Protein AF-A0A327ZLW8-F1 (afdb_monomer_lite)

Secondary structure (DSSP, 8-state):
--SSHHHHHHHHHHHHHTGGG-EEEEEE-SSS-EEEEEEETTEEEEE-SS-BSSHHHHHHHHHHHHHHHTT------------

Structure (mmCIF, N/CA/C/O backbone):
data_AF-A0A327ZLW8-F1
#
_entry.id   AF-A0A327ZLW8-F1
#
loop_
_atom_site.group_PDB
_atom_site.id
_atom_site.type_symbol
_atom_site.label_atom_id
_atom_site.label_alt_id
_atom_site.label_comp_id
_atom_site.label_asym_id
_atom_site.label_entity_id
_atom_site.label_seq_id
_atom_site.pdbx_PDB_ins_code
_atom_site.Cartn_x
_atom_site.Cartn_y
_atom_site.Cartn_z
_atom_site.occupancy
_atom_site.B_iso_or_equiv
_atom_site.auth_seq_id
_atom_site.auth_comp_id
_atom_site.auth_asym_id
_atom_site.auth_atom_id
_atom_site.pdbx_PDB_model_num
ATOM 1 N N . MET A 1 1 ? 12.432 2.819 -3.567 1.00 77.69 1 MET A N 1
ATOM 2 C CA . MET A 1 1 ? 12.673 3.437 -4.889 1.00 77.69 1 MET A CA 1
ATOM 3 C C . MET A 1 1 ? 12.888 2.298 -5.869 1.00 77.69 1 MET A C 1
ATOM 5 O O . MET A 1 1 ? 13.573 1.357 -5.489 1.00 77.69 1 MET A O 1
ATOM 9 N N . PHE A 1 2 ? 12.247 2.323 -7.038 1.00 85.62 2 PHE A N 1
ATOM 10 C CA . PHE A 1 2 ? 12.396 1.266 -8.047 1.00 85.62 2 PHE A CA 1
ATOM 11 C C . PHE A 1 2 ? 13.630 1.537 -8.923 1.00 85.62 2 PHE A C 1
ATOM 13 O O . PHE A 1 2 ? 13.944 2.710 -9.132 1.00 85.62 2 PHE A O 1
ATOM 20 N N . PRO A 1 3 ? 14.333 0.493 -9.399 1.00 90.31 3 PRO A N 1
ATOM 21 C CA . PRO A 1 3 ? 15.563 0.649 -10.180 1.00 90.31 3 PRO A CA 1
ATOM 22 C C . PRO A 1 3 ? 15.319 1.249 -11.571 1.00 90.31 3 PRO A C 1
ATOM 24 O O . PRO A 1 3 ? 16.165 1.980 -12.077 1.00 90.31 3 PRO A O 1
ATOM 27 N N . ASP A 1 4 ? 14.154 0.984 -12.162 1.00 89.62 4 ASP A N 1
ATOM 28 C CA . ASP A 1 4 ? 13.758 1.458 -13.485 1.00 89.62 4 ASP A CA 1
ATOM 29 C C . ASP A 1 4 ? 12.222 1.559 -13.604 1.00 89.62 4 ASP A C 1
ATOM 31 O O . ASP A 1 4 ? 11.466 1.279 -12.661 1.00 89.62 4 ASP A O 1
ATOM 35 N N . ILE A 1 5 ? 11.756 2.022 -14.768 1.00 88.88 5 ILE A N 1
ATOM 36 C CA . ILE A 1 5 ? 10.330 2.214 -15.051 1.00 88.88 5 ILE A CA 1
ATOM 37 C C . ILE A 1 5 ? 9.570 0.889 -15.186 1.00 88.88 5 ILE A C 1
ATOM 39 O O . ILE A 1 5 ? 8.396 0.833 -14.817 1.00 88.88 5 ILE A O 1
ATOM 43 N N . ASP A 1 6 ? 10.221 -0.174 -15.656 1.00 90.88 6 ASP A N 1
ATOM 44 C CA . ASP A 1 6 ? 9.588 -1.476 -15.861 1.00 90.88 6 ASP A CA 1
ATOM 45 C C . ASP A 1 6 ? 9.342 -2.174 -14.526 1.00 90.88 6 ASP A C 1
ATOM 47 O O . ASP A 1 6 ? 8.245 -2.679 -14.290 1.00 90.88 6 ASP A O 1
ATOM 51 N N . ALA A 1 7 ? 10.295 -2.093 -13.598 1.00 91.38 7 ALA A N 1
ATOM 52 C CA . ALA A 1 7 ? 10.148 -2.534 -12.219 1.00 91.38 7 ALA A CA 1
ATOM 53 C C . ALA A 1 7 ? 9.037 -1.758 -11.496 1.00 91.38 7 ALA A C 1
ATOM 55 O O . ALA A 1 7 ? 8.228 -2.351 -10.782 1.00 91.38 7 ALA A O 1
ATOM 56 N N . CYS A 1 8 ? 8.947 -0.441 -11.717 1.00 90.38 8 CYS A N 1
ATOM 57 C CA . CYS A 1 8 ? 7.861 0.380 -11.177 1.00 90.38 8 CYS A CA 1
ATOM 58 C C . CYS A 1 8 ? 6.494 -0.053 -11.736 1.00 90.38 8 CYS A C 1
ATOM 60 O O . CYS A 1 8 ? 5.536 -0.246 -10.986 1.00 90.38 8 CYS A O 1
ATOM 62 N N . ARG A 1 9 ? 6.406 -0.271 -13.055 1.00 91.62 9 ARG A N 1
ATOM 63 C CA . ARG A 1 9 ? 5.182 -0.719 -13.731 1.00 91.62 9 ARG A CA 1
ATOM 64 C C . ARG A 1 9 ? 4.773 -2.125 -13.292 1.00 91.62 9 ARG A C 1
ATOM 66 O O . ARG A 1 9 ? 3.587 -2.372 -13.084 1.00 91.62 9 ARG A O 1
ATOM 73 N N . ALA A 1 10 ? 5.732 -3.034 -13.138 1.00 92.56 10 ALA A N 1
ATOM 74 C CA . ALA A 1 10 ? 5.499 -4.384 -12.640 1.00 92.56 10 ALA A CA 1
ATOM 75 C C . ALA A 1 10 ? 4.957 -4.357 -11.207 1.00 92.56 10 ALA A C 1
ATOM 77 O O . ALA A 1 10 ? 3.955 -5.010 -10.928 1.00 92.56 10 ALA A O 1
ATOM 78 N N . ALA A 1 11 ? 5.547 -3.541 -10.329 1.00 92.31 11 ALA A N 1
ATOM 79 C CA . ALA A 1 11 ? 5.063 -3.365 -8.963 1.00 92.31 11 ALA A CA 1
ATOM 80 C C . ALA A 1 11 ? 3.648 -2.770 -8.917 1.00 92.31 11 ALA A C 1
ATOM 82 O O . ALA A 1 11 ? 2.809 -3.243 -8.152 1.00 92.31 11 ALA A O 1
ATOM 83 N N . ALA A 1 12 ? 3.356 -1.783 -9.772 1.00 92.88 12 ALA A N 1
ATOM 84 C CA . ALA A 1 12 ? 2.016 -1.220 -9.888 1.00 92.88 12 ALA A CA 1
ATOM 85 C C . ALA A 1 12 ? 1.001 -2.294 -10.309 1.00 92.88 12 ALA A C 1
ATOM 87 O O . ALA A 1 12 ? 0.028 -2.507 -9.594 1.00 92.88 12 ALA A O 1
ATOM 88 N N . ARG A 1 13 ? 1.260 -3.037 -11.396 1.00 94.81 13 ARG A N 1
ATOM 89 C CA . ARG A 1 13 ? 0.384 -4.133 -11.861 1.00 94.81 13 ARG A CA 1
ATOM 90 C C . ARG A 1 13 ? 0.181 -5.210 -10.804 1.00 94.81 13 ARG A C 1
ATOM 92 O O . ARG A 1 13 ? -0.940 -5.669 -10.609 1.00 94.81 13 ARG A O 1
ATOM 99 N N . TRP A 1 14 ? 1.253 -5.594 -10.118 1.00 95.12 14 TRP A N 1
ATOM 100 C CA . TRP A 1 14 ? 1.185 -6.566 -9.037 1.00 95.12 14 TRP A CA 1
ATOM 101 C C . TRP A 1 14 ? 0.237 -6.085 -7.930 1.00 95.12 14 TRP A C 1
ATOM 103 O O . TRP A 1 14 ? -0.646 -6.836 -7.519 1.00 95.12 14 TRP A O 1
ATOM 113 N N . ALA A 1 15 ? 0.340 -4.816 -7.522 1.00 94.50 15 ALA A N 1
ATOM 114 C CA . ALA A 1 15 ? -0.543 -4.234 -6.515 1.00 94.50 15 ALA A CA 1
ATOM 115 C C . ALA A 1 15 ? -2.014 -4.185 -6.974 1.00 94.50 15 ALA A C 1
ATOM 117 O O . ALA A 1 15 ? -2.905 -4.378 -6.153 1.00 94.50 15 ALA A O 1
ATOM 118 N N . GLN A 1 16 ? -2.285 -3.981 -8.271 1.00 95.25 16 GLN A N 1
ATOM 119 C CA . GLN A 1 16 ? -3.649 -4.046 -8.823 1.00 95.25 16 GLN A CA 1
ATOM 120 C C . GLN A 1 16 ? -4.235 -5.456 -8.746 1.00 95.25 16 GLN A C 1
ATOM 122 O O . GLN A 1 16 ? -5.380 -5.623 -8.335 1.00 95.25 16 GLN A O 1
ATOM 127 N N . GLN A 1 17 ? -3.445 -6.468 -9.115 1.00 95.56 17 GLN A N 1
ATOM 128 C CA . GLN A 1 17 ? -3.870 -7.871 -9.114 1.00 95.56 17 GLN A CA 1
ATOM 129 C C . GLN A 1 17 ? -4.129 -8.402 -7.699 1.00 95.56 17 GLN A 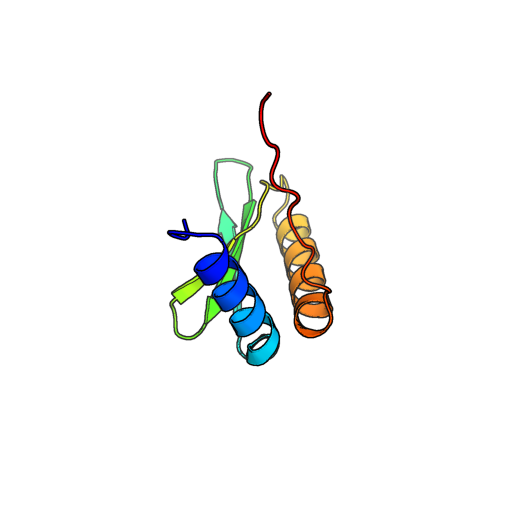C 1
ATOM 131 O O . GLN A 1 17 ? -5.040 -9.201 -7.510 1.00 95.56 17 GLN A O 1
ATOM 136 N N . HIS A 1 18 ? -3.374 -7.917 -6.711 1.00 95.19 18 HIS A N 1
ATOM 137 C CA . HIS A 1 18 ? -3.464 -8.354 -5.314 1.00 95.19 18 HIS A CA 1
ATOM 138 C C . HIS A 1 18 ? -4.151 -7.315 -4.422 1.00 95.19 18 HIS A C 1
ATOM 140 O O . HIS A 1 18 ? -3.982 -7.335 -3.206 1.00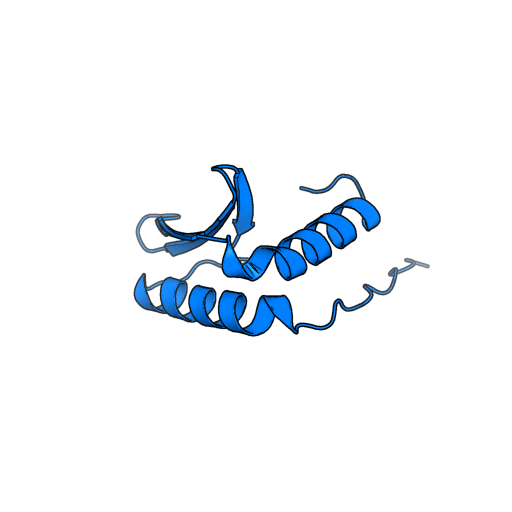 95.19 18 HIS A O 1
ATOM 146 N N . ALA A 1 19 ? -4.933 -6.393 -4.997 1.00 94.56 19 ALA A N 1
ATOM 147 C CA . ALA A 1 19 ? -5.545 -5.290 -4.254 1.00 94.56 19 ALA A CA 1
ATOM 148 C C . ALA A 1 19 ? -6.378 -5.768 -3.048 1.00 94.56 19 ALA A C 1
ATOM 150 O O . ALA A 1 19 ? -6.389 -5.110 -2.011 1.00 94.56 19 ALA A O 1
ATOM 151 N N . ALA A 1 20 ? -7.029 -6.931 -3.160 1.00 93.25 20 ALA A N 1
ATOM 152 C CA . ALA A 1 20 ? -7.824 -7.534 -2.088 1.00 93.25 20 ALA A CA 1
ATOM 153 C C . ALA A 1 20 ? -6.988 -8.055 -0.900 1.00 93.25 20 ALA A C 1
ATOM 155 O O . ALA A 1 20 ? -7.523 -8.232 0.192 1.00 93.25 20 ALA A O 1
ATOM 156 N N . GLU A 1 21 ? -5.692 -8.294 -1.101 1.00 94.19 21 GLU A N 1
ATOM 157 C CA . GLU A 1 21 ? -4.761 -8.800 -0.085 1.00 94.19 21 GLU A CA 1
ATOM 158 C C . GLU A 1 21 ? -3.995 -7.671 0.618 1.00 94.19 21 GLU A C 1
ATOM 160 O O . GLU A 1 21 ? -3.284 -7.908 1.598 1.00 94.19 21 GLU A O 1
ATOM 165 N N . LEU A 1 22 ? -4.128 -6.434 0.129 1.00 96.06 22 LEU A N 1
ATOM 166 C CA . LEU A 1 22 ? -3.429 -5.289 0.692 1.00 96.06 22 LEU A CA 1
ATOM 167 C C . LEU A 1 22 ? -4.080 -4.841 1.999 1.00 96.06 22 LEU A C 1
ATOM 169 O O . LEU A 1 22 ? -5.281 -4.581 2.072 1.00 96.06 22 LEU A O 1
ATOM 173 N N . SER A 1 23 ? -3.255 -4.646 3.021 1.00 95.69 23 SER A N 1
ATOM 174 C CA . SER A 1 23 ? -3.655 -3.969 4.249 1.00 95.69 23 SER A CA 1
ATOM 175 C C . SER A 1 23 ? -3.181 -2.516 4.240 1.00 95.69 23 SER A C 1
ATOM 177 O O . SER A 1 23 ? -2.175 -2.168 3.622 1.00 95.69 23 SER A O 1
ATOM 179 N N . VAL A 1 24 ? -3.921 -1.638 4.919 1.00 96.81 24 VAL A N 1
ATOM 180 C CA . VAL A 1 24 ? -3.589 -0.213 5.042 1.00 96.81 24 VAL A CA 1
ATOM 181 C C . VAL A 1 24 ? -3.237 0.103 6.487 1.00 96.81 24 VAL A C 1
ATOM 183 O O . VAL A 1 24 ? -4.056 -0.076 7.388 1.00 96.81 24 VAL A O 1
ATOM 186 N N . THR A 1 25 ? -2.066 0.702 6.688 1.00 97.31 25 THR A N 1
ATOM 187 C CA . THR A 1 25 ? -1.644 1.228 7.989 1.00 97.31 25 THR A CA 1
ATOM 188 C C . THR A 1 25 ? -1.546 2.748 7.928 1.00 97.31 25 THR A C 1
ATOM 190 O O . THR A 1 25 ? -0.867 3.312 7.066 1.00 97.31 25 THR A O 1
ATOM 193 N N . ILE A 1 26 ? -2.201 3.431 8.873 1.00 98.19 26 ILE A N 1
ATOM 194 C CA . ILE A 1 26 ? -2.077 4.883 9.047 1.00 98.19 26 ILE A CA 1
ATOM 195 C C . ILE A 1 26 ? -0.989 5.165 10.074 1.00 98.19 26 ILE A C 1
ATOM 197 O O . ILE A 1 26 ? -1.139 4.847 11.254 1.00 98.19 26 ILE A O 1
ATOM 201 N N . VAL A 1 27 ? 0.094 5.785 9.621 1.00 96.69 27 VAL A N 1
ATOM 202 C CA . VAL A 1 27 ? 1.287 6.073 10.414 1.00 96.69 27 VAL A CA 1
ATOM 203 C C . VAL A 1 27 ? 1.429 7.569 10.652 1.00 96.69 27 VAL A C 1
ATOM 205 O O . VAL A 1 27 ? 1.024 8.400 9.838 1.00 96.69 27 VAL A O 1
ATOM 208 N N . ARG A 1 28 ? 2.024 7.926 11.785 1.00 96.69 28 ARG A N 1
ATOM 209 C CA . ARG A 1 28 ? 2.400 9.305 12.088 1.00 96.69 28 ARG A CA 1
ATOM 210 C C . ARG A 1 28 ? 3.751 9.598 11.425 1.00 96.69 28 ARG A C 1
ATOM 212 O O . ARG A 1 28 ? 4.691 8.837 11.614 1.00 96.69 28 ARG A O 1
ATOM 219 N N . SER A 1 29 ? 3.836 10.671 10.642 1.00 93.81 29 SER A N 1
ATOM 220 C CA . SER A 1 29 ? 5.040 11.081 9.891 1.00 93.81 29 SER A CA 1
ATOM 221 C C . SER A 1 29 ? 5.711 12.340 10.460 1.00 93.81 29 SER A C 1
ATOM 223 O O . SER A 1 29 ? 6.671 12.843 9.886 1.00 93.81 29 SER A O 1
ATOM 225 N N . GLY A 1 30 ? 5.224 12.850 11.596 1.00 91.00 30 GLY A N 1
ATOM 226 C CA . GLY A 1 30 ? 5.781 13.999 12.311 1.00 91.00 30 GLY A CA 1
ATOM 227 C C . GLY A 1 30 ? 4.924 14.404 13.515 1.00 91.00 30 GLY A C 1
ATOM 228 O O . GLY A 1 30 ? 4.008 13.684 13.920 1.00 91.00 30 GLY A O 1
ATOM 229 N N . ALA A 1 31 ? 5.183 15.583 14.087 1.00 92.06 31 ALA A N 1
ATOM 230 C CA . ALA A 1 31 ? 4.438 16.083 15.251 1.00 92.06 31 ALA A CA 1
ATOM 231 C C . ALA A 1 31 ? 2.940 16.313 14.963 1.00 92.06 31 ALA A C 1
ATOM 233 O O . ALA A 1 31 ? 2.097 16.130 15.844 1.00 92.06 31 ALA A O 1
ATOM 234 N N . THR A 1 32 ? 2.601 16.675 13.729 1.00 93.19 32 THR A N 1
ATOM 235 C CA . THR A 1 32 ? 1.232 17.016 13.305 1.00 93.19 32 THR A CA 1
ATOM 236 C C . THR A 1 32 ? 0.854 16.385 11.963 1.00 93.19 32 THR A C 1
ATOM 238 O O . THR A 1 32 ? -0.165 16.744 11.379 1.00 93.19 32 THR A O 1
ATOM 241 N N . ALA A 1 33 ? 1.658 15.436 11.474 1.00 97.31 33 ALA A N 1
ATOM 242 C CA . ALA A 1 33 ? 1.525 14.858 10.143 1.00 97.31 33 ALA A CA 1
ATOM 243 C C . ALA A 1 33 ? 1.243 13.350 10.192 1.00 97.31 33 ALA A C 1
ATOM 245 O O . ALA A 1 33 ? 1.753 12.621 11.050 1.00 97.31 33 ALA A O 1
ATOM 246 N N . TRP A 1 34 ? 0.420 12.897 9.253 1.00 98.38 34 TRP A N 1
ATOM 247 C CA . TRP A 1 34 ? -0.007 11.516 9.074 1.00 98.38 34 TRP A CA 1
ATOM 248 C C . TRP A 1 34 ? 0.194 11.086 7.624 1.00 98.38 34 TRP A C 1
ATOM 250 O O . TRP A 1 34 ? -0.035 11.865 6.700 1.00 98.38 34 TRP A O 1
ATOM 260 N N . ARG A 1 35 ? 0.548 9.819 7.419 1.00 98.19 35 ARG A N 1
ATOM 261 C CA . ARG A 1 35 ? 0.621 9.159 6.112 1.00 98.19 35 ARG A CA 1
ATOM 262 C C . ARG A 1 35 ? -0.067 7.808 6.181 1.00 98.19 35 ARG A C 1
ATOM 264 O O . ARG A 1 35 ? -0.267 7.248 7.255 1.00 98.19 35 ARG A O 1
ATOM 271 N N . TRP A 1 36 ? -0.401 7.273 5.022 1.00 98.19 36 TRP A N 1
ATOM 272 C CA . TRP A 1 36 ? -0.769 5.874 4.880 1.00 98.19 36 TRP A CA 1
ATOM 273 C C . TRP A 1 36 ? 0.356 5.115 4.178 1.00 98.19 36 TRP A C 1
ATOM 275 O O . TRP A 1 36 ? 1.123 5.691 3.399 1.00 98.19 36 TRP A O 1
ATOM 285 N N . ARG A 1 37 ? 0.441 3.818 4.458 1.00 97.38 37 ARG A N 1
ATOM 286 C CA . ARG A 1 37 ? 1.209 2.845 3.681 1.00 97.38 37 ARG A CA 1
ATOM 287 C C . ARG A 1 37 ? 0.355 1.602 3.461 1.00 97.38 37 ARG A C 1
ATOM 289 O O . ARG A 1 37 ? -0.474 1.281 4.311 1.00 97.38 37 ARG A O 1
ATOM 296 N N . MET A 1 38 ? 0.547 0.956 2.321 1.00 97.00 38 MET A N 1
ATOM 297 C CA . MET A 1 38 ? -0.076 -0.318 1.983 1.00 97.00 38 MET A CA 1
ATOM 298 C C . MET A 1 38 ? 0.949 -1.429 2.119 1.00 97.00 38 MET A C 1
ATOM 300 O O . MET A 1 38 ? 2.105 -1.256 1.720 1.00 97.00 38 MET A O 1
ATOM 304 N N . GLU A 1 39 ? 0.517 -2.551 2.671 1.00 96.31 39 GLU A N 1
ATOM 305 C CA . GLU A 1 39 ? 1.358 -3.705 2.947 1.00 96.31 39 GLU A CA 1
ATOM 306 C C . GLU A 1 39 ? 0.747 -4.980 2.372 1.00 96.31 39 GLU A C 1
ATOM 308 O O . GLU A 1 39 ? -0.471 -5.139 2.354 1.00 96.31 39 GLU A O 1
ATOM 313 N N . ALA A 1 40 ? 1.607 -5.904 1.957 1.00 94.62 40 ALA A N 1
ATOM 314 C CA . ALA A 1 40 ? 1.239 -7.264 1.592 1.00 94.62 40 ALA A CA 1
ATOM 315 C C . ALA A 1 40 ? 2.280 -8.230 2.148 1.00 94.62 40 ALA A C 1
ATOM 317 O O . ALA A 1 40 ? 3.479 -8.023 1.956 1.00 94.62 40 ALA A O 1
ATOM 318 N N . GLY A 1 41 ? 1.845 -9.247 2.896 1.00 89.81 41 GLY A N 1
ATOM 319 C CA . GLY A 1 41 ? 2.768 -10.192 3.537 1.00 89.81 41 GLY A CA 1
ATOM 320 C C . GLY A 1 41 ? 3.839 -9.520 4.413 1.00 89.81 41 GLY A C 1
ATOM 321 O O . GLY A 1 41 ? 4.954 -10.019 4.510 1.00 89.81 41 GLY A O 1
ATOM 322 N N . GLY A 1 42 ? 3.536 -8.355 5.001 1.00 88.75 42 GLY A N 1
ATOM 323 C CA . GLY A 1 42 ? 4.473 -7.566 5.813 1.00 88.75 42 GLY A CA 1
ATOM 324 C C . GLY A 1 42 ? 5.439 -6.663 5.031 1.00 88.75 42 GLY A C 1
ATOM 325 O O . GLY A 1 42 ? 6.187 -5.90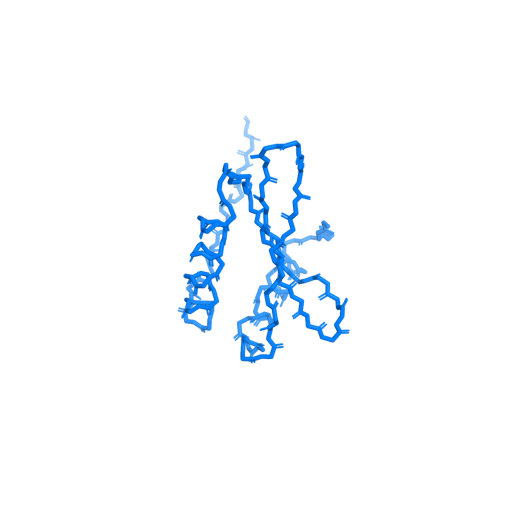4 5.648 1.00 88.75 42 GLY A O 1
ATOM 326 N N . ALA A 1 43 ? 5.423 -6.687 3.695 1.00 91.31 43 ALA A N 1
ATOM 327 C CA . ALA A 1 43 ? 6.217 -5.790 2.857 1.00 91.31 43 ALA A CA 1
ATOM 328 C C . ALA A 1 43 ? 5.414 -4.544 2.460 1.00 91.31 43 ALA A C 1
ATOM 330 O O . ALA A 1 43 ? 4.251 -4.647 2.080 1.00 91.31 43 ALA A O 1
ATOM 331 N N . VAL A 1 44 ? 6.038 -3.361 2.504 1.00 93.75 44 VAL A N 1
ATOM 332 C CA . VAL A 1 44 ? 5.410 -2.107 2.054 1.00 93.75 44 VAL A CA 1
ATOM 333 C C . VAL A 1 44 ? 5.439 -2.031 0.529 1.00 93.75 44 VAL A C 1
ATOM 335 O O . VAL A 1 44 ? 6.515 -2.023 -0.066 1.00 93.75 44 VAL A O 1
ATOM 338 N N . VAL A 1 45 ? 4.266 -1.908 -0.092 1.00 94.00 45 VAL A N 1
ATOM 339 C CA . VAL A 1 45 ? 4.111 -1.910 -1.560 1.00 94.00 45 VAL A CA 1
ATOM 340 C C . VAL A 1 45 ? 3.723 -0.547 -2.126 1.00 94.00 45 VAL A C 1
ATOM 342 O O . VAL A 1 45 ? 4.061 -0.225 -3.261 1.00 94.00 45 VAL A O 1
ATOM 345 N N . ALA A 1 46 ? 3.070 0.294 -1.322 1.00 94.50 46 ALA A N 1
ATOM 346 C CA . ALA A 1 46 ? 2.753 1.669 -1.686 1.00 94.50 46 ALA A CA 1
ATOM 347 C C . ALA A 1 46 ? 2.767 2.577 -0.456 1.00 94.50 46 ALA A C 1
ATOM 349 O O . ALA A 1 46 ? 2.491 2.153 0.667 1.00 94.50 46 ALA A O 1
ATOM 350 N N . VAL A 1 47 ? 3.073 3.853 -0.672 1.00 95.75 47 VAL A N 1
ATOM 351 C CA . VAL A 1 47 ? 3.085 4.884 0.371 1.00 95.75 47 VAL A CA 1
ATOM 352 C C . VAL A 1 47 ? 2.384 6.138 -0.122 1.00 95.75 47 VAL A C 1
ATOM 354 O O . VAL A 1 47 ? 2.358 6.420 -1.321 1.00 95.75 47 VAL A O 1
ATOM 357 N N . ALA A 1 48 ? 1.851 6.921 0.812 1.00 97.06 48 ALA A N 1
ATOM 358 C CA . ALA A 1 48 ? 1.300 8.227 0.499 1.00 97.06 48 ALA A CA 1
ATOM 359 C C . ALA A 1 48 ? 2.354 9.144 -0.144 1.00 97.06 48 ALA A C 1
ATOM 361 O O . ALA A 1 48 ? 3.461 9.296 0.373 1.00 97.06 48 ALA A O 1
ATOM 362 N N . SER A 1 49 ? 1.967 9.829 -1.222 1.00 92.56 49 SER A N 1
ATOM 363 C CA . SER A 1 49 ? 2.794 10.854 -1.873 1.00 92.56 49 SER A CA 1
ATOM 364 C C . SER A 1 49 ? 2.868 12.171 -1.094 1.00 92.56 49 SER A C 1
ATOM 366 O O . SER A 1 49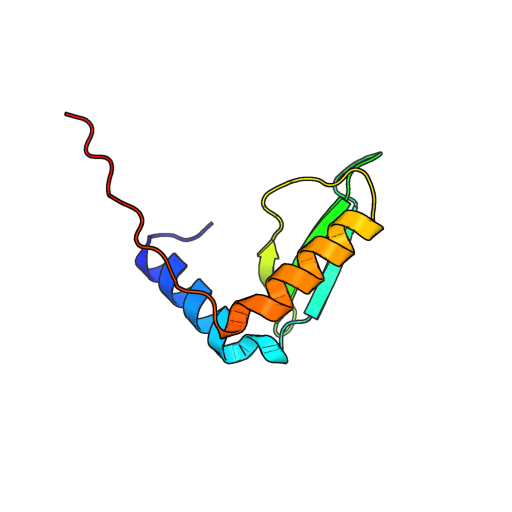 ? 3.721 13.007 -1.381 1.00 92.56 49 SER A O 1
ATOM 368 N N . ARG A 1 50 ? 1.975 12.374 -0.118 1.00 94.12 50 ARG A N 1
ATOM 369 C CA . ARG A 1 50 ? 1.880 13.594 0.691 1.00 94.12 50 ARG A CA 1
ATOM 370 C C . ARG A 1 50 ? 1.587 13.295 2.154 1.00 94.12 50 ARG A C 1
ATOM 372 O O . ARG A 1 50 ? 1.021 12.253 2.486 1.00 94.12 50 ARG A O 1
ATOM 379 N N . ASP A 1 51 ? 1.913 14.266 2.997 1.00 97.38 51 ASP A N 1
ATOM 380 C CA . ASP A 1 51 ? 1.475 14.327 4.387 1.00 97.38 51 ASP A CA 1
ATOM 381 C C . ASP A 1 51 ? 0.050 14.866 4.516 1.00 97.38 51 ASP A C 1
ATOM 383 O O . ASP A 1 51 ? -0.383 15.741 3.765 1.00 97.38 51 ASP A O 1
ATOM 387 N N . TYR A 1 52 ? -0.663 14.363 5.518 1.00 97.81 52 TYR A N 1
ATOM 388 C CA . TYR A 1 52 ? -1.990 14.820 5.911 1.00 97.81 52 TYR A CA 1
ATOM 389 C C . TYR A 1 52 ? -1.940 15.399 7.322 1.00 97.81 52 TYR A C 1
ATOM 391 O O . TYR A 1 52 ? -1.336 14.813 8.217 1.00 97.81 52 TYR A O 1
ATOM 399 N N . GLN A 1 53 ? -2.632 16.513 7.556 1.00 97.25 53 GLN A N 1
ATOM 400 C CA . GLN A 1 53 ? -2.692 17.126 8.889 1.00 97.25 53 GLN A CA 1
ATOM 401 C C . GLN A 1 53 ? -3.553 16.315 9.869 1.00 97.25 53 GLN A C 1
ATOM 403 O O . GLN A 1 53 ? -3.336 16.345 11.079 1.00 97.25 53 GLN A O 1
ATOM 408 N N . ARG A 1 54 ? -4.550 15.574 9.366 1.00 97.19 54 ARG A N 1
ATOM 409 C CA . ARG A 1 54 ? -5.468 14.781 10.195 1.00 97.19 54 ARG A CA 1
ATOM 410 C C . ARG A 1 54 ? -5.400 13.302 9.832 1.00 97.19 54 ARG A C 1
ATOM 412 O O . ARG A 1 54 ? -5.483 12.943 8.659 1.00 97.19 54 ARG A O 1
ATOM 419 N N . ARG A 1 55 ? -5.374 12.436 10.852 1.00 97.44 55 ARG A N 1
ATOM 420 C CA . ARG A 1 55 ? -5.392 10.968 10.695 1.00 97.44 55 ARG A CA 1
ATOM 421 C C . ARG A 1 55 ? -6.549 10.488 9.812 1.00 97.44 55 ARG A C 1
ATOM 423 O O . ARG A 1 55 ? -6.352 9.623 8.967 1.00 97.44 55 ARG A O 1
ATOM 430 N N . ILE A 1 56 ? -7.735 11.080 9.979 1.00 97.75 56 ILE A N 1
ATOM 431 C CA . ILE A 1 56 ? -8.927 10.717 9.201 1.00 97.75 56 ILE A CA 1
ATOM 432 C C . ILE A 1 56 ? -8.773 11.028 7.706 1.00 97.75 56 ILE A C 1
ATOM 434 O O . ILE A 1 56 ? -9.207 10.235 6.882 1.00 97.75 56 ILE A O 1
ATOM 438 N N . GLN A 1 57 ? -8.083 12.115 7.346 1.00 97.88 57 GLN A N 1
ATOM 439 C CA . GLN A 1 57 ? -7.834 12.456 5.942 1.00 97.88 57 GLN A CA 1
ATOM 440 C C . GLN A 1 57 ? -6.884 11.447 5.290 1.00 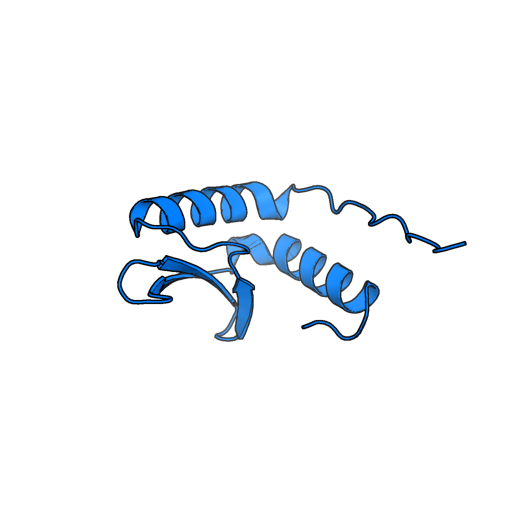97.88 57 GLN A C 1
ATOM 442 O O . GLN A 1 57 ? -7.112 11.038 4.154 1.00 97.88 57 GLN A O 1
ATOM 447 N N . ALA A 1 58 ? -5.852 11.002 6.019 1.00 98.25 58 ALA A N 1
ATOM 448 C CA . ALA A 1 58 ? -4.977 9.931 5.548 1.00 98.25 58 ALA A CA 1
ATOM 449 C C . ALA A 1 58 ? -5.757 8.620 5.345 1.00 98.25 58 ALA A C 1
ATOM 451 O O . ALA A 1 58 ? -5.572 7.959 4.327 1.00 98.25 58 ALA A O 1
ATOM 452 N N . ALA A 1 59 ? -6.658 8.274 6.273 1.00 98.00 59 ALA A N 1
ATOM 453 C CA . ALA A 1 59 ? -7.484 7.071 6.174 1.00 98.00 59 ALA A CA 1
ATOM 454 C C . ALA A 1 59 ? -8.454 7.118 4.982 1.00 98.00 59 ALA A C 1
ATOM 456 O O . ALA A 1 59 ? -8.525 6.165 4.212 1.00 98.00 59 ALA A O 1
ATOM 457 N N . GLN A 1 60 ? -9.147 8.242 4.783 1.00 98.06 60 GLN A N 1
ATOM 458 C CA . GLN A 1 60 ? -10.047 8.442 3.644 1.00 98.06 60 GLN A CA 1
ATOM 459 C C . GLN A 1 60 ? -9.299 8.378 2.311 1.00 98.06 60 GLN A C 1
ATOM 461 O O . GLN A 1 60 ? -9.742 7.700 1.390 1.00 98.06 60 GLN A O 1
ATOM 466 N N . ALA A 1 61 ? -8.138 9.032 2.215 1.00 97.81 61 ALA A N 1
ATOM 46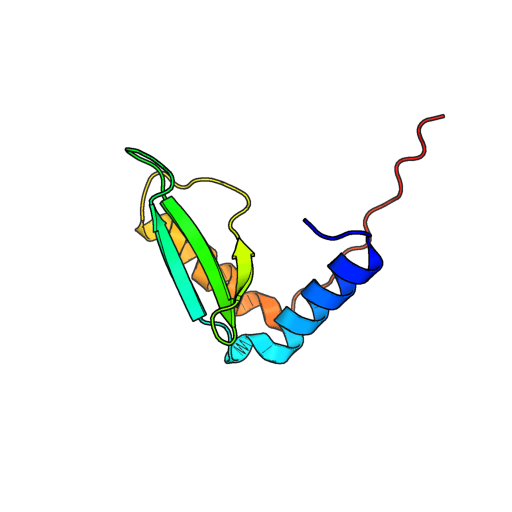7 C CA . ALA A 1 61 ? -7.319 8.970 1.011 1.00 97.81 61 ALA A CA 1
ATOM 468 C C . ALA A 1 61 ? -6.849 7.539 0.711 1.00 97.81 61 ALA A C 1
ATOM 470 O O . ALA A 1 61 ? -6.876 7.123 -0.442 1.00 97.81 61 ALA A O 1
ATOM 471 N N . ALA A 1 62 ? -6.459 6.776 1.736 1.00 97.50 62 ALA A N 1
ATOM 472 C CA . ALA A 1 62 ? -6.057 5.386 1.560 1.00 97.50 62 ALA A CA 1
ATOM 473 C C . ALA A 1 62 ? -7.222 4.498 1.097 1.00 97.50 62 ALA A C 1
ATOM 475 O O . ALA A 1 62 ? -7.037 3.687 0.195 1.00 97.50 62 ALA A O 1
ATOM 476 N N . ALA A 1 63 ? -8.419 4.686 1.664 1.00 96.31 63 ALA A N 1
ATOM 477 C CA . ALA A 1 63 ? -9.622 3.961 1.257 1.00 96.31 63 ALA A CA 1
ATOM 478 C C . ALA A 1 63 ? -9.994 4.238 -0.209 1.00 96.31 63 ALA A C 1
ATOM 480 O O . ALA A 1 63 ? -10.314 3.308 -0.944 1.00 96.31 63 ALA A O 1
ATOM 481 N N . VAL A 1 64 ? -9.888 5.496 -0.654 1.00 96.50 64 VAL A N 1
ATOM 482 C CA . VAL A 1 64 ? -10.100 5.866 -2.064 1.00 96.50 64 VAL A CA 1
ATOM 483 C C . VAL A 1 64 ? -9.080 5.179 -2.970 1.00 96.50 64 VAL A C 1
ATOM 485 O O . VAL A 1 64 ? -9.464 4.595 -3.977 1.00 96.50 64 VAL A O 1
ATOM 488 N N . VAL A 1 65 ? -7.791 5.212 -2.613 1.00 95.44 65 VAL A N 1
ATOM 489 C CA . VAL A 1 65 ? -6.747 4.553 -3.414 1.00 95.44 65 VAL A CA 1
ATOM 490 C C . VAL A 1 65 ? -7.010 3.052 -3.503 1.00 95.44 65 VAL A C 1
ATOM 492 O O . VAL A 1 65 ? -7.003 2.518 -4.605 1.00 95.44 65 VAL A O 1
ATOM 495 N N . LEU A 1 66 ? -7.297 2.385 -2.382 1.00 94.31 66 LEU A N 1
ATOM 496 C CA . LEU A 1 66 ? -7.562 0.945 -2.356 1.00 94.31 66 LEU A CA 1
ATOM 497 C C . LEU A 1 66 ? -8.789 0.571 -3.203 1.00 94.31 66 LEU A C 1
ATOM 499 O O . LEU A 1 66 ? -8.734 -0.394 -3.958 1.00 94.31 66 LEU A O 1
ATOM 503 N N . GLY A 1 67 ? -9.863 1.365 -3.128 1.00 94.75 67 GLY A N 1
ATOM 504 C CA . GLY A 1 67 ? -11.084 1.138 -3.906 1.00 94.75 67 GLY A CA 1
ATOM 505 C C . GLY A 1 67 ? -10.916 1.342 -5.415 1.00 94.75 67 GLY A C 1
ATOM 506 O O . GLY A 1 67 ? -11.635 0.724 -6.193 1.00 94.75 67 GLY A O 1
ATOM 507 N N . LEU A 1 68 ? -9.967 2.180 -5.840 1.00 94.69 68 LEU A N 1
ATOM 508 C CA . LEU A 1 68 ? -9.686 2.432 -7.258 1.00 94.69 68 LEU A CA 1
ATOM 509 C C . LEU A 1 68 ? -8.590 1.525 -7.825 1.00 94.69 68 LEU A C 1
ATOM 511 O O . LEU A 1 68 ? -8.534 1.329 -9.036 1.00 94.69 68 LEU A O 1
ATOM 515 N N . LEU A 1 69 ? -7.715 0.984 -6.975 1.00 94.31 69 LEU A N 1
ATOM 516 C CA . LEU A 1 69 ? -6.459 0.357 -7.383 1.00 94.31 69 LEU A CA 1
ATOM 517 C C . LEU A 1 69 ? -6.649 -0.737 -8.441 1.00 94.31 69 LEU A C 1
ATOM 519 O O . LEU A 1 69 ? -5.971 -0.711 -9.468 1.00 94.31 69 LEU A O 1
ATOM 523 N N . ALA A 1 70 ? -7.598 -1.649 -8.221 1.00 92.88 70 ALA A N 1
ATOM 524 C CA . ALA A 1 70 ? -7.849 -2.786 -9.107 1.00 92.88 70 ALA A CA 1
ATOM 525 C C . ALA A 1 70 ? -8.273 -2.379 -10.533 1.00 92.88 70 ALA A C 1
ATOM 527 O O . ALA A 1 70 ? -7.998 -3.110 -11.479 1.00 92.88 70 ALA A O 1
ATOM 528 N N . GLY A 1 71 ? -8.928 -1.222 -10.690 1.00 91.62 71 GLY A N 1
ATOM 529 C CA . GLY A 1 71 ? -9.462 -0.742 -11.970 1.00 91.62 71 GLY A CA 1
ATOM 530 C C . GLY A 1 71 ? -8.747 0.480 -12.547 1.00 91.62 71 GLY A C 1
ATOM 531 O O . GLY A 1 71 ? -9.165 0.991 -13.581 1.00 91.62 71 GLY A O 1
ATOM 532 N N . ALA A 1 72 ? -7.710 0.989 -11.881 1.00 92.06 72 ALA A N 1
ATOM 533 C CA . ALA A 1 72 ? -7.016 2.189 -12.326 1.00 92.06 72 ALA A CA 1
ATOM 534 C C . ALA A 1 72 ? -6.230 1.948 -13.626 1.00 92.06 72 ALA A C 1
ATOM 536 O O . ALA A 1 72 ? -5.549 0.935 -13.791 1.00 92.06 72 ALA A O 1
ATOM 537 N N . GLU A 1 73 ? -6.254 2.914 -14.538 1.00 91.31 73 GLU A N 1
ATOM 538 C CA . GLU A 1 73 ? -5.377 2.885 -15.706 1.00 91.31 73 GLU A CA 1
ATOM 539 C C . GLU A 1 73 ? -3.946 3.264 -15.307 1.00 91.31 73 GLU A C 1
ATOM 541 O O . GLU A 1 73 ? -3.705 4.273 -14.637 1.00 91.31 73 GLU A O 1
ATOM 546 N N . LEU A 1 74 ? -2.971 2.459 -15.734 1.00 88.56 74 LEU A N 1
ATOM 547 C CA . LEU A 1 74 ? -1.560 2.796 -15.574 1.00 88.56 74 LEU A CA 1
ATOM 548 C C . LEU A 1 74 ? -1.140 3.744 -16.695 1.00 88.56 74 LEU A C 1
ATOM 550 O O . LEU A 1 74 ? -0.862 3.309 -17.813 1.00 88.56 74 LEU A O 1
ATOM 554 N N . GLY A 1 75 ? -1.076 5.034 -16.373 1.00 83.25 75 GLY A N 1
ATOM 555 C CA . GLY A 1 75 ? -0.608 6.056 -17.303 1.00 83.25 75 GLY A CA 1
ATOM 556 C C . GLY A 1 75 ? 0.831 5.815 -17.768 1.00 83.25 75 GLY A C 1
ATOM 557 O O . GLY A 1 75 ? 1.688 5.342 -17.016 1.00 83.25 75 GLY A O 1
ATOM 558 N N . GLU A 1 76 ? 1.110 6.170 -19.018 1.00 77.38 76 GLU A N 1
ATOM 559 C CA . GLU A 1 76 ? 2.476 6.259 -19.524 1.00 77.38 76 GLU A CA 1
ATOM 560 C C . GLU A 1 76 ? 3.091 7.590 -19.100 1.00 77.38 76 GLU A C 1
ATOM 562 O O . GLU A 1 76 ? 2.472 8.648 -19.219 1.00 77.38 76 GLU A O 1
ATOM 567 N N . MET A 1 77 ? 4.320 7.550 -18.587 1.00 61.28 77 MET A N 1
ATOM 568 C CA . MET A 1 77 ? 5.052 8.772 -18.283 1.00 61.28 77 MET A CA 1
ATOM 569 C C . MET A 1 77 ? 5.823 9.192 -19.539 1.00 61.28 77 MET A C 1
ATOM 571 O O . MET A 1 77 ? 6.719 8.454 -19.953 1.00 61.28 77 MET A O 1
ATOM 575 N N . PRO A 1 78 ? 5.508 10.342 -20.166 1.00 59.03 78 PRO A N 1
ATOM 576 C CA . PRO A 1 78 ? 6.248 10.792 -21.333 1.00 59.03 78 PRO A CA 1
ATOM 577 C C . PRO A 1 78 ? 7.695 11.079 -20.928 1.00 59.03 78 PRO A C 1
ATOM 579 O O . PRO A 1 78 ? 7.957 11.819 -19.974 1.00 59.03 78 PRO A O 1
ATOM 582 N N . VAL A 1 79 ? 8.643 10.489 -21.657 1.00 60.91 79 VAL A N 1
ATOM 583 C CA . VAL A 1 79 ? 10.071 10.769 -21.494 1.00 60.91 79 VAL A CA 1
ATOM 584 C C . VAL A 1 79 ? 10.289 12.237 -21.851 1.00 60.91 79 VAL A C 1
ATOM 586 O O . VAL A 1 79 ? 10.209 12.622 -23.016 1.00 60.91 79 VAL A O 1
ATOM 589 N N . ARG A 1 80 ? 10.550 13.089 -20.853 1.00 57.44 80 ARG A N 1
ATOM 590 C CA . ARG A 1 80 ? 11.022 14.452 -21.118 1.00 57.44 80 ARG A CA 1
ATOM 591 C C . ARG A 1 80 ? 12.463 14.369 -21.614 1.00 57.44 80 ARG A C 1
ATOM 593 O O . ARG A 1 80 ? 13.392 14.366 -20.811 1.00 57.44 80 ARG A O 1
ATOM 600 N N . VAL A 1 81 ? 12.641 14.313 -22.930 1.00 50.88 81 VAL A N 1
ATOM 601 C CA . VAL A 1 81 ? 13.936 14.578 -23.562 1.00 50.88 81 VAL A CA 1
ATOM 602 C C . VAL A 1 81 ? 14.228 16.064 -23.355 1.00 50.88 81 VAL A C 1
ATOM 604 O O . VAL A 1 81 ? 13.509 16.919 -23.868 1.00 50.88 81 VAL A O 1
ATOM 607 N N . ARG A 1 82 ? 15.235 16.384 -22.536 1.00 51.44 82 ARG A N 1
ATOM 608 C CA . ARG A 1 82 ? 15.825 17.728 -22.537 1.00 51.44 82 ARG A CA 1
ATOM 609 C C . ARG A 1 82 ? 16.636 17.841 -23.832 1.00 51.44 82 ARG A C 1
ATOM 611 O O . ARG A 1 82 ? 17.598 17.093 -23.982 1.00 51.44 82 ARG A O 1
ATOM 618 N N . ILE A 1 83 ? 16.185 18.696 -24.751 1.00 56.50 83 ILE A N 1
ATOM 619 C CA . ILE A 1 83 ? 16.956 19.169 -25.913 1.00 56.50 83 ILE A CA 1
ATOM 620 C C . ILE A 1 83 ? 17.810 20.345 -25.446 1.00 56.50 83 ILE A C 1
ATOM 622 O O . ILE A 1 83 ? 17.263 21.162 -24.666 1.00 56.50 83 ILE A O 1
#

Sequence (83 aa):
MFPDIDACRAAARWAQQHAAELSVTIVRSGATAWRWRMEAGGAVVAVASRDYQRRIQAAQAAAVVLGLLAGAELGEMPVRVRI

Foldseek 3Di:
DAPDPVSVVVLLVVCLVCLVQKDKDWDAPDPQWIWIFIDHPRDTSDIDPDTDRDSVVRVVVVVVCSVCSNPDDDDDDDPPDDD

pLDDT: mean 90.8, std 11.11, range [50.88, 98.38]

Organism: NCBI:txid1287878

Radius of gyration: 14.35 Å; chains: 1; bounding box: 28×29×41 Å